Protein AF-A0A497SDB9-F1 (afdb_monomer_lite)

Foldseek 3Di:
DQDPVNLVVVVVVLQQLADPVRVVVLVVQQVVVQVVCVVVVNDDDRDSVSSVVCSVPDDHPCVVVLVVQLVVCVVVVVVVVNVVSVVSCVVSVD

Structure (mmCIF, N/CA/C/O backbone):
data_AF-A0A497SDB9-F1
#
_entry.id   AF-A0A497SDB9-F1
#
loop_
_atom_site.group_PDB
_atom_site.id
_atom_site.type_symbol
_atom_site.label_atom_id
_atom_site.label_alt_id
_atom_site.label_comp_id
_atom_site.label_asym_id
_atom_site.label_entity_id
_atom_site.label_seq_id
_atom_site.pdbx_PDB_ins_code
_atom_site.Cartn_x
_atom_site.Cartn_y
_atom_site.Cartn_z
_atom_site.occupancy
_atom_site.B_iso_or_equiv
_atom_site.auth_seq_id
_atom_site.auth_comp_id
_atom_site.auth_asym_id
_atom_site.auth_atom_id
_atom_site.pdbx_PDB_model_num
ATOM 1 N N . VAL A 1 1 ? 1.350 2.707 24.857 1.00 58.38 1 VAL A N 1
ATOM 2 C CA . VAL A 1 1 ? 0.332 3.015 23.827 1.00 58.38 1 VAL A CA 1
ATOM 3 C C . VAL A 1 1 ? 1.127 3.337 22.588 1.00 58.38 1 VAL A C 1
ATOM 5 O O . VAL A 1 1 ? 1.980 4.203 22.694 1.00 58.38 1 VAL A O 1
ATOM 8 N N . GLU A 1 2 ? 0.957 2.573 21.514 1.00 67.50 2 GLU A N 1
ATOM 9 C CA . GLU A 1 2 ? 1.653 2.841 20.250 1.00 67.50 2 GLU A CA 1
ATOM 10 C C . GLU A 1 2 ? 1.273 4.237 19.746 1.00 67.50 2 GLU A C 1
ATOM 12 O O . GLU A 1 2 ? 0.099 4.624 19.839 1.00 67.50 2 GLU A O 1
ATOM 17 N N . SER A 1 3 ? 2.268 5.015 19.326 1.00 86.31 3 SER A N 1
ATOM 18 C CA . SER A 1 3 ? 2.056 6.380 18.859 1.00 86.31 3 SER A CA 1
ATOM 19 C C . SER A 1 3 ? 1.407 6.374 17.467 1.00 86.31 3 SER A C 1
ATOM 21 O O . SER A 1 3 ? 1.380 5.358 16.770 1.00 86.31 3 SER A O 1
ATOM 23 N N . VAL A 1 4 ? 0.824 7.505 17.058 1.00 86.81 4 VAL A N 1
ATOM 24 C CA . VAL A 1 4 ? 0.323 7.641 15.679 1.00 86.81 4 VAL A CA 1
ATOM 25 C C . VAL A 1 4 ? 1.485 7.583 14.685 1.00 86.81 4 VAL A C 1
ATOM 27 O O . VAL A 1 4 ? 1.317 7.014 13.609 1.00 86.81 4 VAL A O 1
ATOM 30 N N . ASP A 1 5 ? 2.650 8.107 15.063 1.00 91.31 5 ASP A N 1
ATOM 31 C CA . ASP A 1 5 ? 3.850 8.102 14.229 1.00 91.31 5 ASP A CA 1
ATOM 32 C C . ASP A 1 5 ? 4.359 6.669 14.010 1.00 91.31 5 ASP A C 1
ATOM 34 O O . ASP A 1 5 ? 4.583 6.277 12.867 1.00 91.31 5 ASP A O 1
ATOM 38 N N . ASP A 1 6 ? 4.373 5.834 15.058 1.00 91.00 6 ASP A N 1
ATOM 39 C CA . ASP A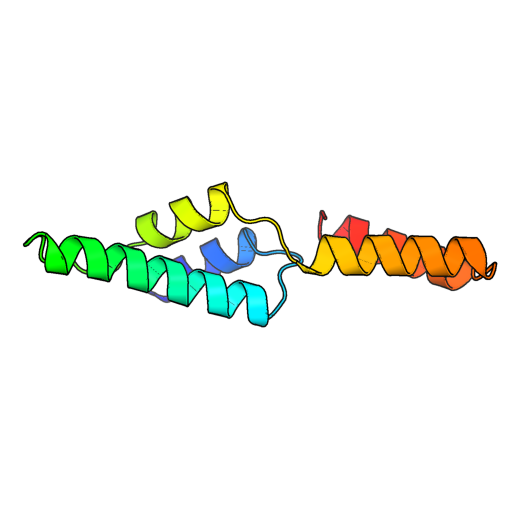 1 6 ? 4.755 4.415 14.968 1.00 91.00 6 ASP A CA 1
ATOM 40 C C . ASP A 1 6 ? 3.852 3.661 13.970 1.00 91.00 6 ASP A C 1
ATOM 42 O O . ASP A 1 6 ? 4.300 2.814 13.196 1.00 91.00 6 ASP A O 1
ATOM 46 N N . LEU A 1 7 ? 2.548 3.966 13.970 1.00 90.19 7 LEU A N 1
ATOM 47 C CA . LEU A 1 7 ? 1.602 3.385 13.018 1.00 90.19 7 LEU A CA 1
ATOM 48 C C . LEU A 1 7 ? 1.894 3.846 11.584 1.00 90.19 7 LEU A C 1
ATOM 50 O O . LEU A 1 7 ? 1.801 3.036 10.659 1.00 90.19 7 LEU A O 1
ATOM 54 N N . ILE A 1 8 ? 2.200 5.131 11.393 1.00 93.62 8 ILE A N 1
ATOM 55 C CA . ILE A 1 8 ? 2.505 5.701 10.077 1.00 93.62 8 ILE A CA 1
ATOM 56 C C . ILE A 1 8 ? 3.768 5.057 9.507 1.00 93.62 8 ILE A C 1
ATOM 58 O O . ILE A 1 8 ? 3.732 4.619 8.358 1.00 93.62 8 ILE A O 1
ATOM 62 N N . GLU A 1 9 ? 4.833 4.929 10.299 1.00 94.31 9 GLU A N 1
ATOM 63 C CA . GLU A 1 9 ? 6.088 4.298 9.876 1.00 94.31 9 GLU A CA 1
ATOM 64 C C . GLU A 1 9 ? 5.862 2.855 9.413 1.00 94.31 9 GLU A C 1
ATOM 66 O O . GLU A 1 9 ? 6.216 2.496 8.290 1.00 94.31 9 GLU A O 1
ATOM 71 N N . ARG A 1 10 ? 5.154 2.041 10.205 1.00 92.19 10 ARG A N 1
ATOM 72 C CA . ARG A 1 10 ? 4.850 0.650 9.825 1.00 92.19 10 ARG A CA 1
ATOM 73 C C . ARG A 1 10 ? 3.970 0.532 8.584 1.00 92.19 10 ARG A C 1
ATOM 75 O O . ARG A 1 10 ? 4.080 -0.445 7.842 1.00 92.19 10 ARG A O 1
ATOM 82 N N . ILE A 1 11 ? 3.025 1.457 8.392 1.00 94.38 11 ILE A N 1
ATOM 83 C CA . ILE A 1 11 ? 2.215 1.478 7.170 1.00 94.38 11 ILE A CA 1
ATOM 84 C C . ILE A 1 11 ? 3.120 1.815 5.990 1.00 94.38 11 ILE A C 1
ATOM 86 O O . ILE A 1 11 ? 3.089 1.072 5.014 1.00 94.38 11 ILE A O 1
ATOM 90 N N . ALA A 1 12 ? 3.951 2.855 6.107 1.00 94.12 12 ALA A N 1
ATOM 91 C CA . ALA A 1 12 ? 4.860 3.294 5.054 1.00 94.12 12 ALA A CA 1
ATOM 92 C C . ALA A 1 12 ? 5.779 2.156 4.583 1.00 94.12 12 ALA A C 1
ATOM 94 O O . ALA A 1 12 ? 5.818 1.871 3.388 1.00 94.12 12 ALA A O 1
ATOM 95 N N . GLU A 1 13 ? 6.402 1.423 5.512 1.00 92.69 13 GLU A N 1
ATOM 96 C CA . GLU A 1 13 ? 7.256 0.258 5.216 1.00 92.69 13 GLU A CA 1
ATOM 97 C C . GLU A 1 13 ? 6.546 -0.843 4.410 1.00 92.69 13 GLU A C 1
ATOM 99 O O . GLU A 1 13 ? 7.175 -1.582 3.651 1.00 92.69 13 GLU A O 1
ATOM 104 N N . ARG A 1 14 ? 5.228 -0.989 4.585 1.00 93.31 14 ARG A N 1
ATOM 105 C CA . ARG A 1 14 ? 4.418 -2.038 3.945 1.00 93.31 14 ARG A CA 1
ATOM 106 C C . ARG A 1 14 ? 3.700 -1.580 2.683 1.00 93.31 14 ARG A C 1
ATOM 108 O O . ARG A 1 14 ? 3.063 -2.405 2.027 1.00 93.31 14 ARG A O 1
ATOM 115 N N . THR A 1 15 ? 3.761 -0.294 2.367 1.00 94.81 15 THR A N 1
ATOM 116 C CA . THR A 1 15 ? 3.058 0.308 1.231 1.00 94.81 15 THR A CA 1
ATOM 117 C C . THR A 1 15 ? 4.016 0.847 0.177 1.00 94.81 15 THR A C 1
ATOM 119 O O . THR A 1 15 ? 3.651 1.738 -0.585 1.00 94.81 15 THR A O 1
ATOM 122 N N . GLU A 1 16 ? 5.232 0.306 0.105 1.00 93.19 16 GLU A N 1
ATOM 123 C CA . GLU A 1 16 ? 6.145 0.601 -0.998 1.00 93.19 16 GLU A CA 1
ATOM 124 C C . GLU A 1 16 ? 5.474 0.287 -2.345 1.00 93.19 16 GLU A C 1
ATOM 126 O O . GLU A 1 16 ? 4.733 -0.693 -2.482 1.00 93.19 16 GLU A O 1
ATOM 131 N N . GLY A 1 17 ? 5.657 1.179 -3.318 1.00 92.75 17 GLY A N 1
ATOM 132 C CA . GLY A 1 17 ? 4.987 1.096 -4.613 1.00 92.75 17 GLY A CA 1
ATOM 133 C C . GLY A 1 17 ? 3.496 1.459 -4.608 1.00 92.75 17 GLY A C 1
ATOM 134 O O . GLY A 1 17 ? 2.898 1.506 -5.677 1.00 92.75 17 GLY A O 1
ATOM 135 N N . TRP A 1 18 ? 2.851 1.751 -3.474 1.00 96.00 18 TRP A N 1
ATOM 136 C CA . TRP A 1 18 ? 1.446 2.180 -3.463 1.00 96.00 18 TRP A CA 1
ATOM 137 C C . TRP A 1 18 ? 1.300 3.629 -3.936 1.00 96.00 18 TRP A C 1
ATOM 139 O O . TRP A 1 18 ? 2.095 4.503 -3.598 1.00 96.00 18 TRP A O 1
ATOM 149 N N . SER A 1 19 ? 0.232 3.919 -4.680 1.00 95.44 19 SER A N 1
ATOM 150 C CA . SER A 1 19 ? -0.116 5.298 -5.029 1.00 95.44 19 SER A CA 1
ATOM 151 C C . SER A 1 19 ? -0.804 6.021 -3.863 1.00 95.44 19 SER A C 1
ATOM 153 O O . SER A 1 19 ? -1.363 5.400 -2.956 1.00 95.44 19 SER A O 1
ATOM 155 N N . GLY A 1 20 ? -0.890 7.354 -3.928 1.00 96.38 20 GLY A N 1
ATOM 156 C CA . GLY A 1 20 ? -1.681 8.129 -2.961 1.00 96.38 20 GLY A CA 1
ATOM 157 C C . GLY A 1 20 ? -3.166 7.728 -2.921 1.00 96.38 20 GLY A C 1
ATOM 158 O O . GLY A 1 20 ? -3.801 7.785 -1.866 1.00 96.38 20 GLY A O 1
ATOM 159 N N . ALA A 1 21 ? -3.720 7.258 -4.045 1.00 97.12 21 ALA A N 1
ATOM 160 C CA . ALA A 1 21 ? -5.084 6.735 -4.101 1.00 97.12 21 ALA A CA 1
ATOM 161 C C . ALA A 1 21 ? -5.220 5.403 -3.344 1.00 97.12 21 ALA A C 1
ATOM 163 O O . ALA A 1 21 ? -6.211 5.200 -2.637 1.00 97.12 21 ALA A O 1
ATOM 164 N N . ASP A 1 22 ? -4.212 4.532 -3.429 1.00 97.25 22 ASP A N 1
ATOM 165 C CA . ASP A 1 22 ? -4.179 3.274 -2.679 1.00 97.25 22 ASP A CA 1
ATOM 166 C C . ASP A 1 22 ? -4.101 3.535 -1.165 1.00 97.25 22 ASP A C 1
ATOM 168 O O . ASP A 1 22 ? -4.839 2.922 -0.390 1.00 97.25 22 ASP A O 1
ATOM 172 N N . LEU A 1 23 ? -3.275 4.498 -0.736 1.00 97.31 23 LEU A N 1
ATOM 173 C CA . LEU A 1 23 ? -3.162 4.907 0.671 1.00 97.31 23 LEU A CA 1
ATOM 174 C C . LEU A 1 23 ? -4.473 5.496 1.207 1.00 97.31 23 LEU A C 1
ATOM 176 O O . LEU A 1 23 ? -4.923 5.150 2.303 1.00 97.31 23 LEU A O 1
ATOM 180 N N . LYS A 1 24 ? -5.142 6.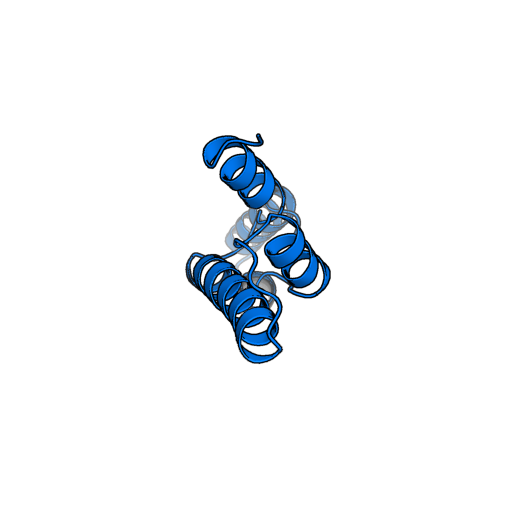347 0.423 1.00 97.88 24 LYS A N 1
ATOM 181 C CA . LYS A 1 24 ? -6.470 6.863 0.777 1.00 97.88 24 LYS A CA 1
ATOM 182 C C . LYS A 1 24 ? -7.472 5.719 0.957 1.00 97.88 24 LYS A C 1
ATOM 184 O O . LYS A 1 24 ? -8.186 5.674 1.962 1.00 97.88 24 LYS A O 1
ATOM 189 N N . LEU A 1 25 ? -7.495 4.773 0.019 1.00 97.56 25 LEU A N 1
ATOM 190 C CA . LEU A 1 25 ? -8.389 3.619 0.067 1.00 97.56 25 LEU A CA 1
ATOM 191 C C . LEU A 1 25 ? -8.106 2.716 1.277 1.00 97.56 25 LEU A C 1
ATOM 193 O O . LEU A 1 25 ? -9.047 2.201 1.886 1.00 97.56 25 LEU A O 1
ATOM 197 N N . LEU A 1 26 ? -6.836 2.539 1.652 1.00 97.31 26 LEU A N 1
ATOM 198 C CA . LEU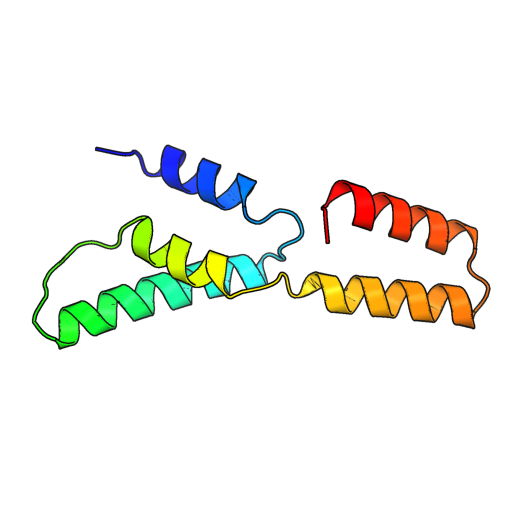 A 1 26 ? -6.435 1.837 2.872 1.00 97.31 26 LEU A CA 1
ATOM 199 C C . LEU A 1 26 ? -7.097 2.467 4.102 1.00 97.31 26 LEU A C 1
ATOM 201 O O . LEU A 1 26 ? -7.785 1.771 4.850 1.00 97.31 26 LEU A O 1
ATOM 205 N N . VAL A 1 27 ? -6.959 3.783 4.277 1.00 96.19 27 VAL A N 1
ATOM 206 C CA . VAL A 1 27 ? -7.550 4.515 5.409 1.00 96.19 27 VAL A CA 1
ATOM 207 C C . VAL A 1 27 ? -9.076 4.393 5.415 1.00 96.19 27 VAL A C 1
ATOM 209 O O . VAL A 1 27 ? -9.676 4.111 6.457 1.00 96.19 27 VAL A O 1
ATOM 212 N N . GLU A 1 28 ? -9.726 4.559 4.263 1.00 97.38 28 GLU A N 1
ATOM 213 C CA . GLU A 1 28 ? -11.183 4.440 4.139 1.00 97.38 28 GLU A CA 1
ATOM 2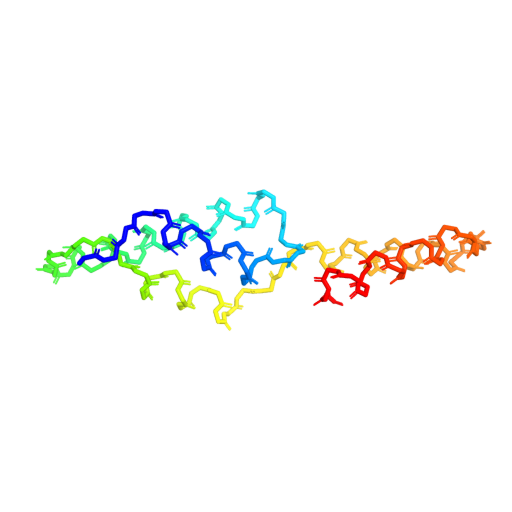14 C C . GLU A 1 28 ? -11.684 3.036 4.506 1.00 97.38 28 GLU A C 1
ATOM 216 O O . GLU A 1 28 ? -12.645 2.898 5.273 1.00 97.38 28 GLU A O 1
ATOM 221 N N . LYS A 1 29 ? -11.012 1.981 4.026 1.00 97.00 29 LYS A N 1
ATOM 222 C CA . LYS A 1 29 ? -11.346 0.587 4.355 1.00 97.00 29 LYS A CA 1
ATOM 223 C C . LYS A 1 29 ? -11.140 0.291 5.843 1.00 97.00 29 LYS A C 1
ATOM 225 O O . LYS A 1 29 ? -12.017 -0.326 6.456 1.00 97.00 29 LYS A O 1
ATOM 230 N N . SER A 1 30 ? -10.052 0.776 6.441 1.00 95.94 30 SER A N 1
ATOM 231 C CA . SER A 1 30 ? -9.781 0.639 7.879 1.00 95.94 30 SER A CA 1
ATOM 232 C C . SER A 1 30 ? -10.862 1.321 8.725 1.00 95.94 30 SER A C 1
ATOM 234 O O . SER A 1 30 ? -11.425 0.707 9.636 1.00 95.94 30 SER A O 1
ATOM 236 N N . LYS A 1 31 ? -11.252 2.556 8.376 1.00 95.94 31 LYS A N 1
ATOM 237 C CA . LYS A 1 31 ? -12.351 3.280 9.042 1.00 95.94 31 LYS A CA 1
ATOM 238 C C . LYS A 1 31 ? -13.685 2.553 8.901 1.00 95.94 31 LYS A C 1
ATOM 240 O O . LYS A 1 31 ? -14.407 2.407 9.885 1.00 95.94 31 LYS A O 1
ATOM 245 N N . LYS A 1 32 ? -14.009 2.052 7.705 1.00 95.56 32 LYS A N 1
ATOM 246 C CA . LYS A 1 32 ? -15.246 1.295 7.457 1.00 95.56 32 LYS A CA 1
ATOM 247 C C . LYS A 1 32 ? -15.310 0.030 8.309 1.00 95.56 32 LYS A C 1
ATOM 249 O O . LYS A 1 32 ? -16.370 -0.309 8.831 1.00 95.56 32 LYS A O 1
ATOM 254 N N . ARG A 1 33 ? -14.180 -0.650 8.500 1.00 93.62 33 ARG A N 1
ATOM 255 C CA . ARG A 1 33 ? -14.090 -1.826 9.368 1.00 93.62 33 ARG A CA 1
ATOM 256 C C . ARG A 1 33 ? -14.378 -1.484 10.834 1.00 93.62 33 ARG A C 1
ATOM 258 O O . ARG A 1 33 ? -15.158 -2.193 11.466 1.00 93.62 33 ARG A O 1
ATOM 265 N N . ASN A 1 34 ? -13.811 -0.395 11.351 1.00 94.25 34 ASN A N 1
ATOM 266 C CA . ASN A 1 34 ? -14.119 0.095 12.696 1.00 94.25 34 ASN A CA 1
ATOM 267 C C . ASN A 1 34 ? -15.598 0.511 12.839 1.00 94.25 34 ASN A C 1
ATOM 269 O O . ASN A 1 34 ? -16.249 0.142 13.815 1.00 94.25 34 ASN A O 1
ATOM 273 N N . LEU A 1 35 ? -16.159 1.188 11.832 1.00 94.25 35 LEU A N 1
ATOM 274 C CA . LEU A 1 35 ? -17.572 1.576 11.803 1.00 94.25 35 LEU A CA 1
ATOM 275 C C . LEU A 1 35 ? -18.517 0.366 11.862 1.00 94.25 35 LEU A C 1
ATOM 277 O O . LEU A 1 35 ? -19.508 0.394 12.587 1.00 94.25 35 LEU A O 1
ATOM 281 N N . LEU A 1 36 ? -18.209 -0.719 11.146 1.00 93.88 36 LEU A N 1
ATOM 282 C CA . LEU A 1 36 ? -19.013 -1.945 11.198 1.00 93.88 36 LEU A CA 1
ATOM 283 C C . LEU A 1 36 ? -19.018 -2.589 12.590 1.00 93.88 36 LEU A C 1
ATOM 285 O O . LEU A 1 36 ? -20.016 -3.192 12.977 1.00 93.88 36 LEU A O 1
ATOM 289 N N . ASP A 1 37 ? -17.928 -2.471 13.348 1.00 92.50 37 ASP A N 1
ATOM 290 C CA . ASP A 1 37 ? -17.886 -2.935 14.737 1.00 92.50 37 ASP A CA 1
ATOM 291 C C . ASP A 1 37 ? -18.738 -2.037 15.648 1.00 92.50 37 ASP A C 1
ATOM 293 O O . ASP A 1 37 ? -19.492 -2.556 16.473 1.00 92.50 37 ASP A O 1
ATOM 297 N N . LEU A 1 38 ? -18.705 -0.715 15.440 1.00 92.31 38 LEU A N 1
ATOM 298 C CA . LEU A 1 38 ? -19.553 0.242 16.161 1.00 92.31 38 LEU A CA 1
ATOM 299 C C . LEU A 1 38 ? -21.045 -0.031 15.943 1.00 92.31 38 LEU A C 1
ATOM 301 O O . LEU A 1 38 ? -21.801 -0.083 16.912 1.00 92.31 38 LEU A O 1
ATOM 305 N N . ILE A 1 39 ? -21.456 -0.276 14.695 1.00 94.88 39 ILE A N 1
ATOM 306 C CA . ILE A 1 39 ? -22.840 -0.635 14.339 1.00 94.88 39 ILE A CA 1
ATOM 307 C C . ILE A 1 39 ? -23.269 -1.943 15.027 1.00 94.88 39 ILE A C 1
ATOM 309 O O . ILE A 1 39 ? -24.422 -2.090 15.415 1.00 94.88 39 ILE A O 1
ATOM 313 N N . ARG A 1 40 ? -22.336 -2.877 15.250 1.00 95.50 40 ARG A N 1
ATOM 314 C CA . ARG A 1 40 ? -22.566 -4.140 15.979 1.00 95.50 40 ARG A CA 1
ATOM 315 C C . ARG A 1 40 ? -22.495 -3.995 17.507 1.00 95.50 40 ARG A C 1
ATOM 317 O O . ARG A 1 40 ? -22.387 -4.999 18.206 1.00 95.50 40 ARG A O 1
ATOM 324 N N . GLY A 1 41 ? -22.487 -2.770 18.031 1.00 94.88 41 GLY A N 1
ATOM 325 C CA . GLY A 1 41 ? -22.417 -2.485 19.467 1.00 94.88 41 GLY A CA 1
ATOM 326 C C . GLY A 1 41 ? -21.021 -2.618 20.086 1.00 94.88 41 GLY A C 1
ATOM 327 O O . GLY A 1 41 ? -20.862 -2.425 21.289 1.00 94.88 41 GLY A O 1
ATOM 328 N N . ARG A 1 42 ? -19.978 -2.903 19.294 1.00 93.69 42 ARG A N 1
ATOM 329 C CA . ARG A 1 42 ? -18.594 -3.019 19.776 1.00 93.69 42 ARG A CA 1
ATOM 330 C C . ARG A 1 42 ? -17.909 -1.658 19.705 1.00 93.69 42 ARG A C 1
ATOM 332 O O . ARG A 1 42 ? -17.215 -1.341 18.740 1.00 93.69 42 ARG A O 1
ATOM 339 N N . LYS A 1 43 ? -18.099 -0.840 20.743 1.00 90.25 43 LYS A N 1
ATOM 340 C CA . LYS A 1 43 ? -17.431 0.464 20.860 1.00 90.25 43 LYS A CA 1
ATOM 341 C C . LYS A 1 43 ? -15.934 0.285 21.093 1.00 90.25 43 LYS A C 1
ATOM 343 O O . LYS A 1 43 ? -15.504 -0.049 22.192 1.00 90.25 43 LYS A O 1
ATOM 348 N N . ARG A 1 44 ? -15.138 0.528 20.052 1.00 91.88 44 ARG A N 1
ATOM 349 C CA . ARG A 1 44 ? -13.673 0.542 20.125 1.00 91.88 44 ARG A CA 1
ATOM 350 C C . ARG A 1 44 ? -13.085 1.615 19.218 1.00 91.88 44 ARG A C 1
ATOM 352 O O . ARG A 1 44 ? -13.683 1.979 18.207 1.00 91.88 44 ARG A O 1
ATOM 359 N N . LYS A 1 45 ? -11.880 2.065 19.556 1.00 90.00 45 LYS A N 1
ATOM 360 C CA . LYS A 1 45 ? -11.080 2.938 18.690 1.00 90.00 45 LYS A CA 1
ATOM 361 C C . LYS A 1 45 ? -10.597 2.173 17.449 1.00 90.00 45 LYS A C 1
ATOM 363 O O . LYS A 1 45 ? -10.558 0.936 17.450 1.00 90.00 45 LYS A O 1
ATOM 368 N N . LEU A 1 46 ? -10.249 2.921 16.403 1.00 90.56 46 LEU A N 1
ATOM 369 C CA . LEU A 1 46 ? -9.499 2.405 15.258 1.00 90.56 46 LEU A CA 1
ATOM 370 C C . LEU A 1 46 ? -8.148 1.875 15.757 1.00 90.56 46 LEU A C 1
ATOM 372 O O . LEU A 1 46 ? -7.527 2.509 16.609 1.00 90.56 46 LEU A O 1
ATOM 376 N N . THR A 1 47 ? -7.720 0.712 15.273 1.00 90.44 47 THR A N 1
ATOM 377 C CA . THR A 1 47 ? -6.456 0.090 15.697 1.00 90.44 47 THR A CA 1
ATOM 378 C C . THR A 1 47 ? -5.621 -0.335 14.496 1.00 90.44 47 THR A C 1
ATOM 380 O O . THR A 1 47 ? -6.147 -0.496 13.395 1.00 90.44 47 THR A O 1
ATOM 383 N N . GLN A 1 48 ? -4.328 -0.583 14.716 1.00 90.94 48 GLN A N 1
ATOM 384 C CA . GLN A 1 48 ? -3.406 -1.119 13.707 1.00 90.94 48 GLN A CA 1
ATOM 385 C C . GLN A 1 48 ? -3.962 -2.368 12.998 1.00 90.94 48 GLN A C 1
ATOM 387 O O . GLN A 1 48 ? -3.895 -2.476 11.775 1.00 90.94 48 GLN A O 1
ATOM 392 N N . LYS A 1 49 ? -4.638 -3.255 13.742 1.00 91.19 49 LYS A N 1
ATOM 393 C CA . LYS A 1 49 ? -5.288 -4.466 13.205 1.00 91.19 49 LYS A CA 1
ATOM 394 C C . LYS A 1 49 ? -6.321 -4.192 12.111 1.00 91.19 49 LYS A C 1
ATOM 396 O O . LYS A 1 49 ? -6.647 -5.090 11.335 1.00 91.19 49 LYS A O 1
ATOM 401 N N . ASP A 1 50 ? -6.903 -2.994 12.071 1.00 93.94 50 ASP A N 1
ATOM 402 C CA . ASP A 1 50 ? -7.819 -2.625 10.994 1.00 93.94 50 ASP A CA 1
ATOM 403 C C . ASP A 1 50 ? -7.084 -2.369 9.681 1.00 93.94 50 ASP A C 1
ATOM 405 O O . ASP A 1 50 ? -7.613 -2.747 8.640 1.00 93.94 50 ASP A O 1
ATOM 409 N N . PHE A 1 51 ? -5.867 -1.820 9.739 1.00 95.56 51 PHE A N 1
ATOM 410 C CA . PHE A 1 51 ? -4.995 -1.607 8.584 1.00 95.56 51 PHE A CA 1
ATOM 411 C C . PHE A 1 51 ? -4.362 -2.913 8.106 1.00 95.56 51 PHE A C 1
ATOM 413 O O . PHE A 1 51 ? -4.415 -3.214 6.916 1.00 95.56 51 PHE A O 1
ATOM 420 N N . GLU A 1 52 ? -3.838 -3.729 9.025 1.00 93.50 52 GLU A N 1
ATOM 421 C CA . GLU A 1 52 ? -3.166 -4.999 8.706 1.00 93.50 52 GLU A CA 1
ATOM 422 C C . GLU A 1 52 ? -4.031 -5.914 7.837 1.00 93.50 52 GLU A C 1
ATOM 424 O O . GLU A 1 52 ? -3.568 -6.416 6.816 1.00 93.50 52 GLU A O 1
ATOM 429 N N . LYS A 1 53 ? -5.320 -6.043 8.168 1.00 93.75 53 LYS A N 1
ATOM 430 C CA . LYS A 1 53 ? -6.261 -6.877 7.404 1.00 93.75 53 LYS A CA 1
ATOM 431 C C . LYS A 1 53 ? -6.522 -6.397 5.983 1.00 93.75 53 LYS A C 1
ATOM 433 O O . LYS A 1 53 ? -7.006 -7.176 5.159 1.00 93.75 53 LYS A O 1
ATOM 438 N N . ILE A 1 54 ? -6.308 -5.112 5.715 1.00 95.38 54 ILE A N 1
ATOM 439 C CA . ILE A 1 54 ? -6.419 -4.554 4.369 1.00 95.38 54 ILE A CA 1
ATOM 440 C C . ILE A 1 54 ? -5.098 -4.752 3.630 1.00 95.38 54 ILE A C 1
ATOM 442 O O . ILE A 1 54 ? -5.122 -5.231 2.498 1.00 95.38 54 ILE A O 1
ATOM 446 N N . LEU A 1 55 ? -3.969 -4.472 4.289 1.00 95.00 55 LEU A N 1
ATOM 447 C CA . LEU A 1 55 ? -2.620 -4.680 3.752 1.00 95.00 55 LEU A CA 1
ATOM 448 C C . LEU A 1 55 ? -2.361 -6.142 3.351 1.00 95.00 55 LEU A C 1
ATOM 450 O O . LEU A 1 55 ? -1.670 -6.392 2.376 1.00 95.00 55 LEU A O 1
ATOM 454 N N . GLU A 1 56 ? -2.943 -7.118 4.052 1.00 93.06 56 GLU A N 1
ATOM 455 C CA . GLU A 1 56 ? -2.854 -8.547 3.699 1.00 93.06 56 GLU A CA 1
ATOM 456 C C . GLU A 1 56 ? -3.531 -8.912 2.368 1.00 93.06 56 GLU A C 1
ATOM 458 O O . GLU A 1 56 ? -3.219 -9.942 1.776 1.00 93.06 56 GLU A O 1
ATOM 463 N N . LYS A 1 57 ? -4.504 -8.116 1.914 1.00 91.69 57 LYS A N 1
ATOM 464 C CA . LYS A 1 57 ? -5.383 -8.472 0.784 1.00 91.69 57 LYS A CA 1
ATOM 465 C C . LYS A 1 57 ? -5.204 -7.581 -0.431 1.00 91.69 57 LYS A C 1
ATOM 467 O O . LYS A 1 57 ? -5.616 -7.953 -1.527 1.00 91.69 57 LYS A O 1
ATOM 472 N N . GLN A 1 58 ? -4.690 -6.379 -0.225 1.00 91.50 58 GLN A N 1
ATOM 473 C CA . GLN A 1 58 ? -4.627 -5.349 -1.243 1.00 91.50 58 GLN A CA 1
ATOM 474 C C . GLN A 1 58 ? -3.227 -5.324 -1.851 1.00 91.50 58 GLN A C 1
ATOM 476 O O . GLN A 1 58 ? -2.239 -5.187 -1.139 1.00 91.50 58 GLN A O 1
ATOM 481 N N . LYS A 1 59 ? -3.166 -5.436 -3.176 1.00 90.75 59 LYS A N 1
ATOM 482 C CA . LYS A 1 59 ? -1.955 -5.156 -3.949 1.00 90.75 59 LYS A CA 1
ATOM 483 C C . LYS A 1 59 ? -1.942 -3.682 -4.380 1.00 90.75 59 LYS A C 1
ATOM 485 O O . LYS A 1 59 ? -3.034 -3.111 -4.530 1.00 90.75 59 LYS A O 1
ATOM 490 N N . PRO A 1 60 ? -0.759 -3.081 -4.585 1.00 94.44 60 PRO A N 1
ATOM 491 C CA . PRO A 1 60 ? -0.643 -1.737 -5.144 1.00 94.44 60 PRO A CA 1
ATOM 492 C C . PRO A 1 60 ? -1.263 -1.671 -6.541 1.00 94.44 60 PRO A C 1
ATOM 494 O O . PRO A 1 60 ? -1.073 -2.569 -7.364 1.00 94.44 60 PRO A O 1
ATOM 497 N N . SER A 1 61 ? -2.003 -0.599 -6.827 1.00 94.94 61 SER A N 1
ATOM 498 C CA . SER A 1 61 ? -2.612 -0.417 -8.151 1.00 94.94 61 SER A CA 1
ATOM 499 C C . SER A 1 61 ? -1.581 -0.078 -9.231 1.00 94.94 61 SER A C 1
ATOM 501 O O . SER A 1 61 ? -1.792 -0.397 -10.400 1.00 94.94 61 SER A O 1
ATOM 503 N N . THR A 1 62 ? -0.450 0.512 -8.837 1.00 94.50 62 THR A N 1
ATOM 504 C CA . THR A 1 62 ? 0.692 0.875 -9.694 1.00 94.50 62 THR A CA 1
ATOM 505 C C . THR A 1 62 ? 1.267 -0.315 -10.459 1.00 94.50 62 THR A C 1
ATOM 507 O O . THR A 1 62 ? 1.704 -0.129 -11.589 1.00 94.50 62 THR A O 1
ATOM 510 N N . GLN A 1 63 ? 1.178 -1.541 -9.929 1.00 93.25 63 GLN A N 1
ATOM 511 C CA . GLN A 1 63 ? 1.661 -2.751 -10.605 1.00 93.25 63 GLN A CA 1
ATOM 512 C C . GLN A 1 63 ? 1.075 -2.899 -12.020 1.00 93.25 63 GLN A C 1
ATOM 514 O O . GLN A 1 63 ? 1.776 -3.231 -12.973 1.00 93.25 63 GLN A O 1
ATOM 519 N N . ALA A 1 64 ? -0.218 -2.600 -12.186 1.00 92.88 64 ALA A N 1
ATOM 520 C CA . ALA A 1 64 ? -0.871 -2.665 -13.492 1.00 92.88 64 ALA A CA 1
ATOM 521 C C . ALA A 1 64 ? -0.336 -1.601 -14.467 1.00 92.88 64 ALA A C 1
ATOM 523 O O . ALA A 1 64 ? -0.248 -1.860 -15.668 1.00 92.88 64 ALA A O 1
ATOM 524 N N . TRP A 1 65 ? 0.040 -0.429 -13.946 1.00 93.69 65 TRP A N 1
ATOM 525 C CA . TRP A 1 65 ? 0.612 0.671 -14.721 1.00 93.69 65 TRP A CA 1
ATOM 526 C C . TRP A 1 65 ? 2.029 0.348 -15.192 1.00 93.69 65 TRP A C 1
ATOM 528 O O . TRP A 1 65 ? 2.312 0.518 -16.375 1.00 93.69 65 TRP A O 1
ATOM 538 N N . PHE A 1 66 ? 2.881 -0.190 -14.313 1.00 94.06 66 PHE A N 1
ATOM 539 C CA . PHE A 1 66 ? 4.221 -0.663 -14.681 1.00 94.06 66 PHE A CA 1
ATOM 540 C C . PHE A 1 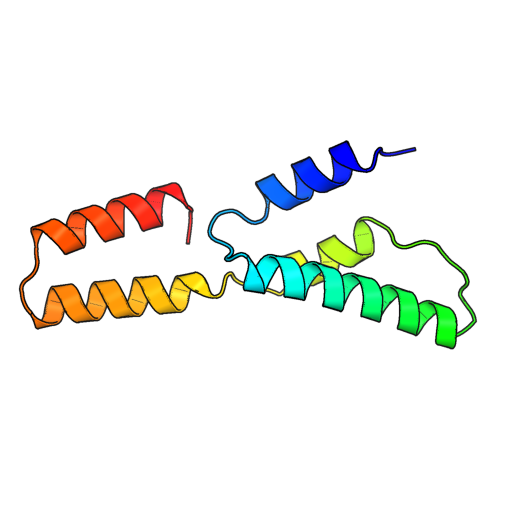66 ? 4.148 -1.754 -15.747 1.00 94.06 66 PHE A C 1
ATOM 542 O O . PHE A 1 66 ? 4.790 -1.648 -16.791 1.00 94.06 66 PHE A O 1
ATOM 549 N N . ALA A 1 67 ? 3.268 -2.740 -15.560 1.00 93.50 67 ALA A N 1
ATOM 550 C CA . ALA A 1 67 ? 3.081 -3.803 -16.537 1.00 93.50 67 ALA A CA 1
ATOM 551 C C . ALA A 1 67 ? 2.645 -3.270 -17.916 1.00 93.50 67 ALA A C 1
ATOM 553 O O . ALA A 1 67 ? 3.074 -3.801 -18.942 1.00 93.50 67 ALA A O 1
ATOM 554 N N . GLU A 1 68 ? 1.794 -2.239 -17.970 1.00 96.06 68 GLU A N 1
ATOM 555 C CA . GLU A 1 68 ? 1.411 -1.598 -19.234 1.00 96.06 68 GLU A CA 1
ATOM 556 C C . GLU A 1 68 ? 2.555 -0.787 -19.842 1.00 96.06 68 GLU A C 1
ATOM 558 O O . GLU A 1 68 ? 2.804 -0.902 -21.040 1.00 96.06 68 GLU A O 1
ATOM 563 N N . ALA A 1 69 ? 3.295 -0.034 -19.031 1.00 95.50 69 ALA A N 1
ATOM 564 C CA . ALA A 1 69 ? 4.442 0.734 -19.495 1.00 95.50 69 ALA A CA 1
ATOM 565 C C . ALA A 1 69 ? 5.522 -0.180 -20.103 1.00 95.50 69 ALA A C 1
ATOM 567 O O . ALA A 1 69 ? 6.004 0.080 -21.205 1.00 95.50 69 ALA A O 1
ATOM 568 N N . ILE A 1 70 ? 5.812 -1.317 -19.463 1.00 95.62 70 ILE A N 1
ATOM 569 C CA . ILE A 1 70 ? 6.717 -2.354 -19.982 1.00 95.62 70 ILE A CA 1
ATOM 570 C C . ILE A 1 70 ? 6.207 -2.909 -21.319 1.00 95.62 70 ILE A C 1
ATOM 572 O O . ILE A 1 70 ? 6.978 -3.042 -22.273 1.00 95.62 70 ILE A O 1
ATOM 576 N N . ARG A 1 71 ? 4.906 -3.227 -21.422 1.00 96.81 71 ARG A N 1
ATOM 577 C CA . ARG A 1 71 ? 4.299 -3.696 -22.682 1.00 96.81 71 ARG A CA 1
ATOM 578 C C . ARG A 1 71 ? 4.424 -2.657 -23.793 1.00 96.81 71 ARG A C 1
ATOM 580 O O . ARG A 1 71 ? 4.741 -3.028 -24.922 1.00 96.81 71 ARG A O 1
ATOM 587 N N . ALA A 1 72 ? 4.186 -1.386 -23.482 1.00 97.62 72 ALA A N 1
ATOM 588 C CA . ALA A 1 72 ? 4.305 -0.289 -24.431 1.00 97.62 72 ALA A CA 1
ATOM 589 C C . ALA A 1 72 ? 5.753 -0.126 -24.912 1.00 97.62 72 ALA A C 1
ATOM 591 O O . ALA A 1 72 ? 5.983 -0.111 -26.120 1.00 97.62 72 ALA A O 1
ATOM 592 N N . CYS A 1 73 ? 6.730 -0.120 -24.002 1.00 97.81 73 CYS A N 1
ATOM 593 C CA . CYS A 1 73 ? 8.142 -0.000 -24.369 1.00 97.81 73 CYS A CA 1
ATOM 594 C C . CYS A 1 73 ? 8.589 -1.150 -25.277 1.00 97.81 73 CYS A C 1
ATOM 596 O O . CYS A 1 73 ? 9.191 -0.919 -26.324 1.00 97.81 73 CYS A O 1
ATOM 598 N N . LYS A 1 74 ? 8.206 -2.391 -24.943 1.00 96.44 74 LYS A N 1
ATOM 599 C CA . LYS A 1 74 ? 8.482 -3.571 -25.781 1.00 96.44 74 LYS A CA 1
ATOM 600 C C . LYS A 1 74 ? 7.831 -3.473 -27.161 1.00 96.44 74 LYS A C 1
ATOM 602 O O . LYS A 1 74 ? 8.431 -3.900 -28.141 1.00 96.44 74 LYS A O 1
ATOM 607 N N . ARG A 1 75 ? 6.617 -2.920 -27.250 1.00 97.75 75 ARG A N 1
ATOM 608 C CA . ARG A 1 75 ? 5.889 -2.755 -28.517 1.00 97.75 75 ARG A CA 1
ATOM 609 C C . ARG A 1 75 ? 6.539 -1.723 -29.435 1.00 97.75 75 ARG A C 1
ATOM 611 O O . ARG A 1 75 ? 6.582 -1.954 -30.638 1.00 97.75 75 ARG A O 1
ATOM 618 N N . TYR A 1 76 ? 6.992 -0.602 -28.883 1.00 97.50 76 TYR A N 1
ATOM 619 C CA . TYR A 1 76 ? 7.517 0.522 -29.664 1.00 97.50 76 TYR A CA 1
ATOM 620 C C . TYR A 1 76 ? 9.047 0.533 -29.785 1.00 97.50 76 TYR A C 1
ATOM 622 O O . TYR A 1 76 ? 9.586 1.363 -30.504 1.00 97.50 76 TYR A O 1
ATOM 630 N N . GLY A 1 77 ? 9.745 -0.420 -29.157 1.00 96.44 77 GLY A N 1
ATOM 631 C CA . GLY A 1 77 ? 11.203 -0.538 -29.249 1.00 96.44 77 GLY A CA 1
ATOM 632 C C . GLY A 1 77 ? 11.968 0.426 -28.337 1.00 96.44 77 GLY A C 1
ATOM 633 O O . GLY A 1 77 ? 13.144 0.681 -28.577 1.00 96.44 77 GLY A O 1
ATOM 634 N N . GLU A 1 78 ? 11.329 0.931 -27.280 1.00 97.00 78 GLU A N 1
ATOM 635 C CA . GLU A 1 78 ? 11.898 1.905 -26.335 1.00 97.00 78 GLU A CA 1
ATOM 636 C C . GLU A 1 78 ? 12.793 1.211 -25.292 1.00 97.00 78 GLU A C 1
ATOM 638 O O . GLU A 1 78 ? 12.435 1.052 -24.124 1.00 97.00 78 GLU A O 1
ATOM 643 N N . GLY A 1 79 ? 13.953 0.714 -25.730 1.00 95.44 79 GLY A N 1
ATOM 644 C CA . GLY A 1 79 ? 14.828 -0.137 -24.916 1.00 95.44 79 GLY A CA 1
ATOM 645 C C . GLY A 1 79 ? 15.496 0.558 -23.724 1.00 95.44 79 GLY A C 1
ATOM 646 O O . GLY A 1 79 ? 15.731 -0.091 -22.708 1.00 95.44 79 GLY A O 1
ATOM 647 N N . GLU A 1 80 ? 15.807 1.852 -23.824 1.00 96.44 80 GLU A N 1
ATOM 648 C CA . GLU A 1 80 ? 16.385 2.621 -22.709 1.00 96.44 80 GLU A CA 1
ATOM 649 C C . GLU A 1 80 ? 15.341 2.868 -21.618 1.00 96.44 80 GLU A C 1
ATOM 651 O O . GLU A 1 80 ? 15.560 2.499 -20.466 1.00 96.44 80 GLU A O 1
ATOM 656 N N . LEU A 1 81 ? 14.160 3.357 -22.006 1.00 96.12 81 LEU A N 1
ATOM 657 C CA . LEU A 1 81 ? 13.039 3.565 -21.092 1.00 96.12 81 LEU A CA 1
ATOM 658 C C . LEU A 1 81 ? 12.585 2.258 -20.426 1.00 96.12 81 LEU A C 1
ATOM 660 O O . LEU A 1 81 ? 12.246 2.248 -19.245 1.00 96.12 81 LEU A O 1
ATOM 664 N N . LEU A 1 82 ? 12.613 1.137 -21.155 1.00 96.81 82 LEU A N 1
ATOM 665 C CA . LEU A 1 82 ? 12.317 -0.175 -20.582 1.00 96.81 82 LEU A CA 1
ATOM 666 C C . LEU A 1 82 ? 13.244 -0.501 -19.402 1.00 96.81 82 LEU A C 1
ATOM 668 O O . LEU A 1 82 ? 12.754 -0.932 -18.362 1.00 96.81 82 LEU A O 1
ATOM 672 N N . LYS A 1 83 ? 14.555 -0.262 -19.541 1.00 96.44 83 LYS A N 1
ATOM 673 C CA . LYS A 1 83 ? 15.525 -0.502 -18.460 1.00 96.44 83 LYS A CA 1
ATOM 674 C C . LYS A 1 83 ? 15.246 0.389 -17.257 1.00 96.44 83 LYS A C 1
ATOM 676 O O . LYS A 1 83 ? 15.251 -0.100 -16.134 1.00 96.44 83 LYS A O 1
ATOM 681 N N . GLU A 1 84 ? 14.957 1.670 -17.486 1.00 95.75 84 GLU A N 1
ATOM 682 C CA . GLU A 1 84 ? 14.618 2.604 -16.407 1.00 95.75 84 GLU A CA 1
ATOM 683 C C . GLU A 1 84 ? 13.376 2.146 -15.629 1.00 95.75 84 GLU A C 1
ATOM 685 O O . GLU A 1 84 ? 13.367 2.153 -14.398 1.00 95.75 84 GLU A O 1
ATOM 690 N N . ILE A 1 85 ? 12.334 1.701 -16.336 1.00 93.94 85 ILE A N 1
ATOM 691 C CA . ILE A 1 85 ? 11.097 1.211 -15.720 1.00 93.94 85 ILE A CA 1
ATOM 692 C C . ILE A 1 85 ? 11.350 -0.075 -14.923 1.00 93.94 85 ILE A C 1
ATOM 694 O O . ILE A 1 85 ? 10.877 -0.178 -13.791 1.00 93.94 85 ILE A O 1
ATOM 698 N N . GLU A 1 86 ? 12.103 -1.029 -15.477 1.00 92.94 86 GLU A N 1
ATOM 699 C CA . GLU A 1 86 ? 12.457 -2.287 -14.800 1.00 92.94 86 GLU A CA 1
ATOM 700 C C . GLU A 1 86 ? 13.318 -2.032 -13.546 1.00 92.94 86 GLU A C 1
ATOM 702 O O . GLU A 1 86 ? 13.106 -2.652 -12.503 1.00 92.94 86 GLU A O 1
ATOM 707 N N . GLU A 1 87 ? 14.243 -1.068 -13.593 1.00 94.19 87 GLU A N 1
ATOM 708 C CA . GLU A 1 87 ? 15.018 -0.641 -12.422 1.00 94.19 87 GLU A CA 1
ATO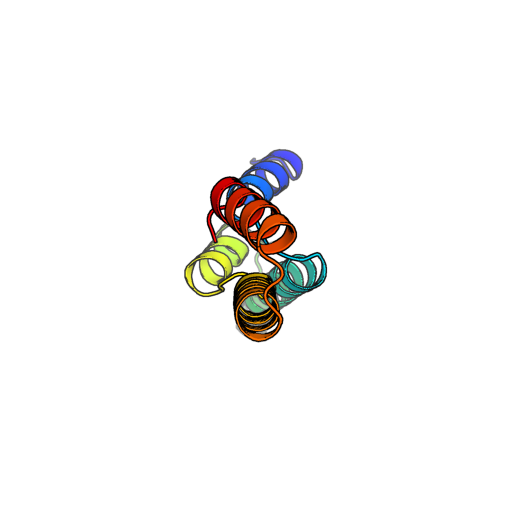M 709 C C . GLU A 1 87 ? 14.146 -0.019 -11.331 1.00 94.19 87 GLU A C 1
ATOM 711 O O . GLU A 1 87 ? 14.394 -0.238 -10.140 1.00 94.19 87 GLU A O 1
ATOM 716 N N . ILE A 1 88 ? 13.145 0.778 -11.714 1.00 91.62 88 ILE A N 1
ATOM 717 C CA . ILE A 1 88 ? 12.197 1.350 -10.762 1.00 91.62 88 ILE A CA 1
ATOM 718 C C . ILE A 1 88 ? 11.380 0.226 -10.129 1.00 91.62 88 ILE A C 1
ATOM 720 O O . ILE A 1 88 ? 11.393 0.139 -8.905 1.00 91.62 88 ILE A O 1
ATOM 724 N N . GLU A 1 89 ? 10.746 -0.648 -10.921 1.00 88.88 89 GLU A N 1
ATOM 725 C CA . GLU A 1 89 ? 9.916 -1.774 -10.452 1.00 88.88 89 GLU A CA 1
ATOM 726 C C . GLU A 1 89 ? 10.664 -2.651 -9.430 1.00 88.88 89 GLU A C 1
ATOM 728 O O . GLU A 1 89 ? 10.136 -2.943 -8.353 1.00 88.88 89 GLU A O 1
ATOM 733 N N . LEU A 1 90 ? 11.941 -2.958 -9.697 1.00 88.19 90 LEU A N 1
ATOM 734 C CA . LEU A 1 90 ? 12.821 -3.688 -8.777 1.00 88.19 90 LEU A CA 1
ATOM 735 C C . LEU A 1 90 ? 13.030 -2.969 -7.435 1.00 88.19 90 LEU A C 1
ATOM 737 O O . LEU A 1 90 ? 13.027 -3.617 -6.386 1.00 88.19 90 LEU A O 1
ATOM 741 N N . LYS A 1 91 ? 13.218 -1.642 -7.442 1.00 86.81 91 LYS A N 1
ATOM 742 C CA . LYS A 1 91 ? 13.433 -0.848 -6.215 1.00 86.81 91 LYS A CA 1
ATOM 743 C C . LYS A 1 91 ? 12.192 -0.820 -5.332 1.00 86.81 91 LYS A C 1
ATOM 745 O O . LYS A 1 91 ? 12.313 -0.937 -4.114 1.00 86.81 91 LYS A O 1
ATOM 750 N N . ILE A 1 92 ? 11.018 -0.693 -5.944 1.00 85.25 92 ILE A N 1
ATOM 751 C CA . ILE A 1 92 ? 9.737 -0.573 -5.236 1.00 85.25 92 ILE A CA 1
ATOM 752 C C . ILE A 1 92 ? 9.060 -1.935 -4.970 1.00 85.25 92 ILE A C 1
ATOM 754 O O . ILE A 1 92 ? 7.978 -1.981 -4.390 1.00 85.25 92 ILE A O 1
ATOM 758 N N . LYS A 1 93 ? 9.726 -3.048 -5.324 1.00 74.25 93 LYS A N 1
ATOM 759 C CA . LYS A 1 93 ? 9.323 -4.440 -5.035 1.00 74.25 93 LYS A CA 1
ATOM 760 C C . LYS A 1 93 ? 7.904 -4.801 -5.516 1.00 74.25 93 LYS A C 1
ATOM 762 O O . LYS A 1 93 ? 7.186 -5.495 -4.786 1.00 74.25 93 LYS A O 1
ATOM 767 N N . ILE A 1 94 ? 7.495 -4.347 -6.706 1.00 68.56 94 ILE A N 1
ATOM 768 C CA . ILE A 1 94 ? 6.192 -4.721 -7.308 1.00 68.56 94 ILE A CA 1
ATOM 769 C C . ILE A 1 94 ? 6.307 -5.786 -8.389 1.00 68.56 94 ILE A C 1
ATOM 771 O O . ILE A 1 94 ? 7.429 -6.003 -8.882 1.00 68.56 94 ILE A O 1
#

Radius of gyration: 17.71 Å; chains: 1; bounding box: 39×17×54 Å

pLDDT: mean 92.81, std 6.17, range [58.38, 97.88]

Secondary structure (DSSP, 8-state):
---HHHHHHHHHHH-TT--HHHHHHHHHHHHHHHHHHHHTT------HHHHHHHHTTPPPTHHHHHHHHHHHHHHHT-HHHHHHHHHHHHHHT-

Sequence (94 aa):
VESVDDLIERIAERTEGWSGADLKLLVEKSKKRNLLDLIRGRKRKLTQKDFEKILEKQKPSTQAWFAEAIRACKRYGEGELLKEIEEIELKIKI